Protein AF-A0A455UH37-F1 (afdb_monomer_lite)

Radius of gyration: 13.4 Å; chains: 1; bounding box: 27×40×27 Å

Structure (mmCIF, N/CA/C/O backbone):
data_AF-A0A455UH37-F1
#
_entry.id   AF-A0A455UH37-F1
#
loop_
_atom_site.group_PDB
_atom_site.id
_atom_site.type_symbol
_atom_site.label_atom_id
_atom_site.label_alt_id
_atom_site.label_comp_id
_atom_site.label_asym_id
_atom_site.label_entity_id
_atom_site.label_seq_id
_atom_site.pdbx_PDB_ins_code
_atom_site.Cartn_x
_atom_site.Cartn_y
_atom_site.Cartn_z
_atom_site.occupancy
_atom_site.B_iso_or_equiv
_atom_site.auth_seq_id
_atom_site.auth_comp_id
_atom_site.auth_asym_id
_atom_site.auth_atom_id
_atom_site.pdbx_PDB_model_num
ATOM 1 N N . MET A 1 1 ? -12.693 4.431 -4.245 1.00 66.44 1 MET A N 1
ATOM 2 C CA . MET A 1 1 ? -11.463 4.049 -4.963 1.00 66.44 1 MET A CA 1
ATOM 3 C C . MET A 1 1 ? -11.642 2.659 -5.538 1.00 66.44 1 MET A C 1
ATOM 5 O O . MET A 1 1 ? -12.147 1.793 -4.834 1.00 66.44 1 MET A O 1
ATOM 9 N N . GLY A 1 2 ? -11.319 2.458 -6.815 1.00 84.44 2 GLY A N 1
ATOM 10 C CA . GLY A 1 2 ? -11.403 1.140 -7.460 1.00 84.44 2 GLY A CA 1
ATOM 11 C C . GLY A 1 2 ? -10.108 0.335 -7.311 1.00 84.44 2 GLY A C 1
ATOM 12 O O . GLY A 1 2 ? -9.039 0.912 -7.151 1.00 84.44 2 GLY A O 1
ATOM 13 N N . ALA A 1 3 ? -10.166 -0.993 -7.444 1.00 85.19 3 ALA A N 1
ATOM 14 C CA . ALA A 1 3 ? -8.989 -1.862 -7.298 1.00 85.19 3 ALA A CA 1
ATOM 15 C C . ALA A 1 3 ? -7.825 -1.489 -8.242 1.00 85.19 3 ALA A C 1
ATOM 17 O O . ALA A 1 3 ? -6.667 -1.480 -7.845 1.00 85.19 3 ALA A O 1
ATOM 18 N N . ARG A 1 4 ? -8.138 -1.089 -9.482 1.00 88.00 4 ARG A N 1
ATOM 19 C CA . ARG A 1 4 ? -7.147 -0.614 -10.467 1.00 88.00 4 ARG A CA 1
ATOM 20 C C . ARG A 1 4 ? -6.472 0.700 -10.073 1.00 88.00 4 ARG A C 1
ATOM 22 O O . ARG A 1 4 ? -5.318 0.920 -10.417 1.00 88.00 4 ARG A O 1
ATOM 29 N N . GLU A 1 5 ? -7.198 1.570 -9.384 1.00 88.88 5 GLU A N 1
ATOM 30 C CA . GLU A 1 5 ? -6.677 2.850 -8.908 1.00 88.88 5 GLU A CA 1
ATOM 31 C C . GLU A 1 5 ? -5.710 2.618 -7.748 1.00 88.88 5 GLU A C 1
ATOM 33 O O . GLU A 1 5 ? -4.584 3.098 -7.790 1.00 88.88 5 GLU A O 1
ATOM 38 N N . VAL A 1 6 ? -6.095 1.785 -6.776 1.00 86.62 6 VAL A N 1
ATOM 39 C CA . VAL A 1 6 ? -5.213 1.388 -5.667 1.00 86.62 6 VAL A CA 1
ATOM 40 C C . VAL A 1 6 ? -3.969 0.663 -6.188 1.00 86.62 6 VAL A C 1
ATOM 42 O O . VAL A 1 6 ? -2.871 0.982 -5.749 1.00 86.62 6 VAL A O 1
ATOM 45 N N . PHE A 1 7 ? -4.108 -0.216 -7.185 1.00 88.38 7 PHE A N 1
ATOM 46 C CA . PHE A 1 7 ? -2.973 -0.854 -7.858 1.00 88.38 7 PHE A CA 1
ATOM 47 C C . PHE A 1 7 ? -2.030 0.164 -8.502 1.00 88.38 7 PHE A C 1
ATOM 49 O O . PHE A 1 7 ? -0.817 0.096 -8.316 1.00 88.38 7 PHE A O 1
ATOM 56 N N . TRP A 1 8 ? -2.571 1.137 -9.241 1.00 90.06 8 TRP A N 1
ATOM 57 C CA . TRP A 1 8 ? -1.749 2.166 -9.871 1.00 90.06 8 TRP A CA 1
ATOM 58 C C . TRP A 1 8 ? -0.993 2.992 -8.827 1.00 90.06 8 TRP A C 1
ATOM 60 O O . TRP A 1 8 ? 0.200 3.248 -9.002 1.00 90.06 8 TRP A O 1
ATOM 70 N N . LEU A 1 9 ? -1.657 3.346 -7.724 1.00 88.38 9 LEU A N 1
ATOM 71 C CA . LEU A 1 9 ? -1.040 4.070 -6.618 1.00 88.38 9 LEU A CA 1
ATOM 72 C C . LEU A 1 9 ? 0.004 3.202 -5.893 1.00 88.38 9 LEU A C 1
ATOM 74 O O . LEU A 1 9 ? 1.068 3.711 -5.574 1.00 88.38 9 LEU A O 1
ATOM 78 N N . ALA A 1 10 ? -0.233 1.906 -5.669 1.00 86.94 10 ALA A N 1
ATOM 79 C CA . ALA A 1 10 ? 0.738 0.994 -5.049 1.00 86.94 10 ALA A CA 1
ATOM 80 C C . ALA A 1 10 ? 1.968 0.765 -5.945 1.00 86.94 10 ALA A C 1
ATOM 82 O O . ALA A 1 10 ? 3.103 0.724 -5.468 1.00 86.94 10 ALA A O 1
ATOM 83 N N . LYS A 1 11 ? 1.765 0.689 -7.264 1.00 86.81 11 LYS A N 1
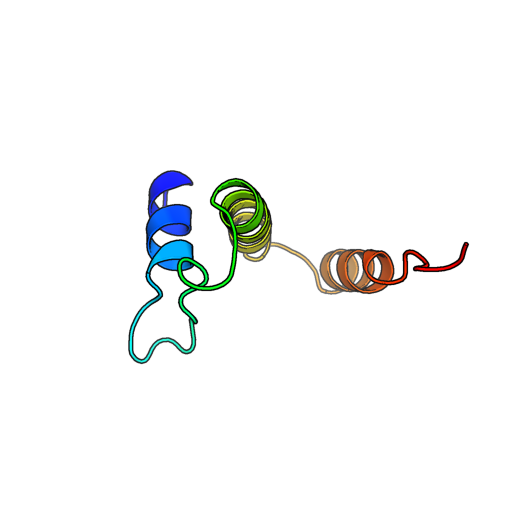ATOM 84 C CA . LYS A 1 11 ? 2.843 0.535 -8.245 1.00 86.81 11 LYS A CA 1
ATOM 85 C C . LYS A 1 11 ? 3.736 1.775 -8.325 1.00 86.81 11 LYS A C 1
ATOM 87 O O . LYS A 1 11 ? 4.956 1.638 -8.348 1.00 86.81 11 LYS A O 1
ATOM 92 N N . HIS A 1 12 ? 3.151 2.973 -8.347 1.00 88.31 12 HIS A N 1
ATOM 93 C CA . HIS A 1 12 ? 3.892 4.225 -8.577 1.00 88.31 12 HIS A CA 1
ATOM 94 C C . HIS A 1 12 ? 4.196 5.022 -7.301 1.00 88.31 12 HIS A C 1
ATOM 96 O O . HIS A 1 12 ? 5.045 5.913 -7.324 1.00 88.31 12 HIS A O 1
ATOM 102 N N . GLY A 1 13 ? 3.534 4.699 -6.192 1.00 84.12 13 GLY A N 1
ATOM 103 C CA . GLY A 1 13 ? 3.564 5.470 -4.954 1.00 84.12 13 GLY A CA 1
ATOM 104 C C . GLY A 1 13 ? 2.857 6.822 -5.080 1.00 84.12 13 GLY A C 1
ATOM 105 O O . GLY A 1 13 ? 2.466 7.270 -6.160 1.00 84.12 13 GLY A O 1
ATOM 106 N N . ILE A 1 14 ? 2.723 7.518 -3.950 1.00 81.31 14 ILE A N 1
ATOM 107 C CA . ILE A 1 14 ? 2.262 8.911 -3.917 1.00 81.31 14 ILE A CA 1
ATOM 108 C C . ILE A 1 14 ? 3.271 9.715 -3.105 1.00 81.31 14 ILE A C 1
ATOM 110 O O . ILE A 1 14 ? 3.427 9.515 -1.895 1.00 81.31 14 ILE A O 1
ATOM 114 N N . ARG A 1 15 ? 3.949 10.662 -3.760 1.00 75.00 15 ARG A N 1
ATOM 115 C CA . ARG A 1 15 ? 4.914 11.552 -3.098 1.00 75.00 15 ARG A CA 1
ATOM 116 C C . ARG A 1 15 ? 4.240 12.295 -1.939 1.00 75.00 15 ARG A C 1
ATOM 118 O O . ARG A 1 15 ? 3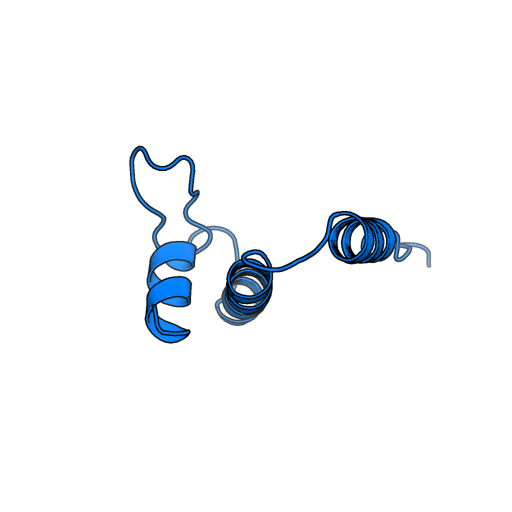.148 12.824 -2.098 1.00 75.00 15 ARG A O 1
ATOM 125 N N . MET A 1 16 ? 4.927 12.352 -0.796 1.00 74.06 16 MET A N 1
ATOM 126 C CA . MET A 1 16 ? 4.477 12.989 0.457 1.00 74.06 16 MET A CA 1
ATOM 127 C C . MET A 1 16 ? 3.290 12.334 1.189 1.00 74.06 16 MET A C 1
ATOM 129 O O . MET A 1 16 ? 2.828 12.886 2.179 1.00 74.06 16 MET A O 1
ATOM 133 N N . SER A 1 17 ? 2.829 11.150 0.778 1.00 72.81 17 SER A N 1
ATOM 134 C CA . SER A 1 17 ? 1.760 10.420 1.492 1.00 72.81 17 SER A CA 1
ATOM 135 C C . SER A 1 17 ? 2.268 9.365 2.486 1.00 72.81 17 SER A C 1
ATOM 137 O O . SER A 1 17 ? 1.473 8.700 3.140 1.00 72.81 17 SER A O 1
ATOM 139 N N . GLY A 1 18 ? 3.587 9.146 2.543 1.00 73.75 18 GLY A N 1
ATOM 140 C CA . GLY A 1 18 ? 4.178 7.979 3.208 1.00 73.75 18 GLY A CA 1
ATOM 141 C C . GLY A 1 18 ? 4.021 6.669 2.423 1.00 73.75 18 GLY A C 1
ATOM 142 O O . GLY A 1 18 ? 4.580 5.662 2.838 1.00 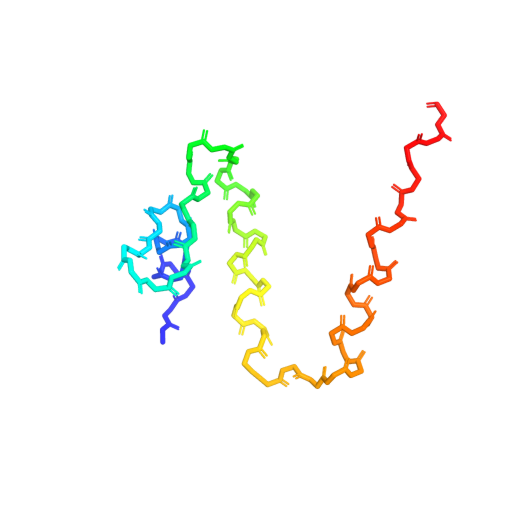73.75 18 GLY A O 1
ATOM 143 N N . MET A 1 19 ? 3.319 6.675 1.282 1.00 78.38 19 MET A N 1
ATOM 144 C CA . MET A 1 19 ? 3.077 5.485 0.470 1.00 78.38 19 MET A CA 1
ATOM 145 C C . MET A 1 19 ? 4.238 5.223 -0.510 1.00 78.38 19 MET A C 1
ATOM 147 O O . MET A 1 19 ? 4.435 6.015 -1.443 1.00 78.38 19 MET A O 1
ATOM 151 N N . PRO A 1 20 ? 5.020 4.14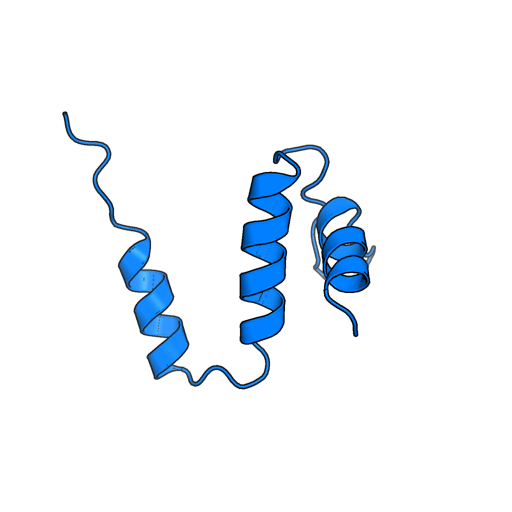3 -0.314 1.00 75.00 20 PRO A N 1
ATOM 152 C CA . PRO A 1 20 ? 6.142 3.802 -1.183 1.00 75.00 20 PRO A CA 1
ATOM 153 C C . PRO A 1 20 ? 5.666 3.298 -2.553 1.00 75.00 20 PRO A C 1
ATOM 155 O O . PRO A 1 20 ? 4.530 2.856 -2.715 1.00 75.00 20 PRO A O 1
ATOM 158 N N . ALA A 1 21 ? 6.554 3.369 -3.546 1.00 85.12 21 ALA A N 1
ATOM 159 C CA . ALA A 1 21 ? 6.336 2.778 -4.861 1.00 85.12 21 ALA A CA 1
ATOM 160 C C . ALA A 1 21 ? 6.872 1.341 -4.872 1.00 85.12 21 ALA A C 1
ATOM 162 O O . ALA A 1 21 ? 8.075 1.141 -4.702 1.00 85.12 21 ALA A O 1
ATOM 163 N N . PHE A 1 22 ? 6.001 0.356 -5.094 1.00 84.00 22 PHE A N 1
ATOM 164 C CA . PHE A 1 22 ? 6.389 -1.060 -5.140 1.00 84.00 22 PHE A CA 1
ATOM 165 C C . PHE A 1 22 ? 6.739 -1.553 -6.549 1.00 84.00 22 PHE A C 1
ATOM 167 O O . PHE A 1 22 ? 7.396 -2.577 -6.688 1.00 84.00 22 PHE A O 1
ATOM 174 N N . GLY A 1 23 ? 6.385 -0.800 -7.595 1.00 82.12 23 GLY A N 1
ATOM 175 C CA . GLY A 1 23 ? 6.689 -1.130 -8.993 1.00 82.12 23 GLY A CA 1
ATOM 176 C C . GLY A 1 23 ? 8.162 -1.429 -9.315 1.00 82.12 23 GLY A C 1
ATOM 177 O O . GLY A 1 23 ? 8.410 -2.300 -10.141 1.00 82.12 23 GLY A O 1
ATOM 178 N N . PRO A 1 24 ? 9.151 -0.741 -8.711 1.00 82.56 24 PRO A N 1
ATOM 179 C CA . PRO A 1 24 ? 10.566 -1.029 -8.961 1.00 82.56 24 PRO A CA 1
ATOM 180 C C . PRO A 1 24 ? 11.102 -2.282 -8.257 1.00 82.56 24 PRO A C 1
ATOM 182 O O . PRO A 1 24 ? 12.189 -2.738 -8.601 1.00 82.56 24 PRO A O 1
ATOM 185 N N . THR A 1 25 ? 10.403 -2.789 -7.238 1.00 82.19 25 THR A N 1
ATOM 186 C CA . THR A 1 25 ? 10.910 -3.844 -6.342 1.00 82.19 25 THR A CA 1
ATOM 187 C C . THR A 1 25 ? 10.079 -5.122 -6.360 1.00 82.19 25 THR A C 1
ATOM 189 O O . THR A 1 25 ? 10.601 -6.159 -5.973 1.00 82.19 25 THR A O 1
ATOM 192 N N . HIS A 1 26 ? 8.825 -5.060 -6.809 1.00 85.25 26 HIS A N 1
ATOM 193 C CA . HIS A 1 26 ? 7.869 -6.166 -6.789 1.00 85.25 26 HIS A CA 1
ATOM 194 C C . HIS A 1 26 ? 7.233 -6.368 -8.167 1.00 85.25 26 HIS A C 1
ATOM 196 O O . HIS A 1 26 ? 7.074 -5.427 -8.949 1.00 85.25 26 HIS A O 1
ATOM 202 N N . SER A 1 27 ? 6.833 -7.605 -8.442 1.00 89.94 27 SER A N 1
ATOM 203 C CA . SER A 1 27 ? 6.099 -7.989 -9.649 1.00 89.94 27 SER A CA 1
ATOM 204 C C . SER A 1 27 ? 4.650 -7.493 -9.598 1.00 89.94 27 SER A C 1
ATOM 206 O O . SER A 1 27 ? 4.104 -7.237 -8.525 1.00 89.94 27 SER A O 1
ATOM 208 N N . ASP A 1 28 ? 3.977 -7.406 -10.748 1.00 87.12 28 ASP A N 1
ATOM 209 C CA . ASP A 1 28 ? 2.578 -6.954 -10.799 1.00 87.12 28 ASP A CA 1
ATOM 210 C C . ASP A 1 28 ? 1.636 -7.836 -9.951 1.00 87.12 28 ASP A C 1
ATOM 212 O O . ASP A 1 28 ? 0.732 -7.307 -9.306 1.00 87.12 28 ASP A O 1
ATOM 216 N N . ASP A 1 29 ? 1.876 -9.149 -9.870 1.00 88.50 29 ASP A N 1
ATOM 217 C CA . ASP A 1 29 ? 1.116 -10.068 -9.008 1.00 88.50 29 ASP A CA 1
ATOM 218 C C . ASP A 1 29 ? 1.291 -9.765 -7.509 1.00 88.50 29 ASP A C 1
ATOM 220 O O . ASP A 1 29 ? 0.329 -9.763 -6.738 1.00 88.50 29 ASP A O 1
ATOM 224 N N . GLU A 1 30 ? 2.510 -9.435 -7.084 1.00 87.19 30 GLU A N 1
ATOM 225 C CA . GLU A 1 30 ? 2.804 -9.052 -5.699 1.00 87.19 30 GLU A CA 1
ATOM 226 C C . GLU A 1 30 ? 2.158 -7.704 -5.354 1.00 87.19 30 GLU A C 1
ATOM 228 O O . GLU A 1 30 ? 1.579 -7.532 -4.280 1.00 87.19 30 GLU A O 1
ATOM 233 N N . ILE A 1 31 ? 2.164 -6.759 -6.297 1.00 88.50 31 ILE A N 1
ATOM 234 C CA . ILE A 1 31 ? 1.492 -5.463 -6.144 1.00 88.50 31 ILE A CA 1
ATOM 235 C C . ILE A 1 31 ? -0.030 -5.646 -6.063 1.00 88.50 31 ILE A C 1
ATOM 237 O O . ILE A 1 31 ? -0.698 -4.923 -5.318 1.00 88.50 31 ILE A O 1
ATOM 241 N N . TRP A 1 32 ? -0.600 -6.630 -6.764 1.00 89.62 32 TRP A N 1
ATOM 242 C CA . TRP A 1 32 ? -2.008 -7.005 -6.613 1.00 89.62 32 TRP A CA 1
ATOM 243 C C . TRP A 1 32 ? -2.328 -7.575 -5.227 1.00 89.62 32 TRP A C 1
ATOM 245 O O . TRP A 1 32 ? -3.366 -7.215 -4.665 1.00 89.62 32 TRP A O 1
ATOM 255 N N . ASN A 1 33 ? -1.434 -8.370 -4.633 1.00 88.12 33 ASN A N 1
ATOM 256 C CA . ASN A 1 33 ? -1.594 -8.845 -3.253 1.00 88.12 33 ASN A CA 1
ATOM 257 C C . ASN A 1 33 ? -1.585 -7.680 -2.251 1.00 88.12 33 ASN A C 1
ATOM 259 O O . ASN A 1 33 ? -2.474 -7.583 -1.402 1.00 88.12 33 ASN A O 1
ATOM 263 N N . ILE A 1 34 ? -0.649 -6.736 -2.405 1.00 85.88 34 ILE A N 1
ATOM 264 C CA . ILE A 1 34 ? -0.603 -5.508 -1.592 1.00 85.88 34 ILE A CA 1
ATOM 265 C C . ILE A 1 34 ? -1.886 -4.686 -1.787 1.00 85.88 34 ILE A C 1
ATOM 267 O O . ILE A 1 34 ? -2.475 -4.201 -0.824 1.00 85.88 34 ILE A O 1
ATOM 271 N N . THR A 1 35 ? -2.366 -4.563 -3.025 1.00 88.75 35 THR A N 1
ATOM 272 C CA . THR A 1 35 ? -3.604 -3.843 -3.361 1.00 88.75 35 THR A CA 1
ATOM 273 C C . THR A 1 35 ? -4.818 -4.447 -2.658 1.00 88.75 35 THR A C 1
ATOM 275 O O . THR A 1 35 ? -5.631 -3.714 -2.094 1.00 88.75 35 THR A O 1
ATOM 278 N N . ALA A 1 36 ? -4.941 -5.776 -2.666 1.00 87.50 36 ALA A N 1
ATOM 279 C CA . ALA A 1 36 ? -6.023 -6.482 -1.989 1.00 87.50 36 ALA A CA 1
ATOM 280 C C . ALA A 1 36 ? -5.984 -6.252 -0.470 1.00 87.50 36 ALA A C 1
ATOM 282 O O . ALA A 1 36 ? -7.023 -5.976 0.133 1.00 87.50 36 ALA A O 1
ATOM 283 N N . PHE A 1 37 ? -4.789 -6.279 0.126 1.00 84.00 37 PHE A N 1
ATOM 284 C CA . PHE A 1 37 ? -4.591 -5.979 1.542 1.00 84.00 37 PHE A CA 1
ATOM 285 C C . PHE A 1 37 ? -4.980 -4.534 1.885 1.00 84.00 37 PHE A C 1
ATOM 287 O O . PHE A 1 37 ? -5.813 -4.309 2.762 1.00 84.00 37 PHE A O 1
ATOM 294 N N . VAL A 1 38 ? -4.469 -3.549 1.138 1.00 83.31 38 VAL A N 1
ATOM 295 C CA . VAL A 1 38 ? -4.768 -2.121 1.345 1.00 83.31 38 VAL A CA 1
ATOM 296 C C . VAL A 1 38 ? -6.258 -1.818 1.188 1.00 83.31 38 VAL A C 1
ATOM 298 O O . VAL A 1 38 ? -6.795 -0.994 1.923 1.00 83.31 38 VAL A O 1
ATOM 301 N N . MET A 1 39 ? -6.956 -2.498 0.275 1.00 84.19 39 MET A N 1
ATOM 302 C CA . MET A 1 39 ? -8.409 -2.360 0.148 1.00 84.19 39 MET A CA 1
ATOM 303 C C . MET A 1 39 ? -9.184 -2.960 1.325 1.00 84.19 39 MET A C 1
ATOM 305 O O . MET A 1 39 ? -10.295 -2.507 1.594 1.00 84.19 39 MET A O 1
ATOM 309 N N . ARG A 1 40 ? -8.630 -3.961 2.020 1.00 82.56 40 ARG A N 1
ATOM 310 C CA . ARG A 1 40 ? -9.279 -4.609 3.169 1.00 82.56 40 ARG A CA 1
ATOM 311 C C . ARG A 1 40 ? -8.984 -3.915 4.501 1.00 82.56 40 ARG A C 1
ATOM 313 O O . ARG A 1 40 ? -9.794 -4.050 5.414 1.00 82.56 40 ARG A O 1
ATOM 320 N N . LEU A 1 41 ? -7.884 -3.161 4.592 1.00 81.94 41 LEU A N 1
ATOM 321 C CA . LEU A 1 41 ? -7.508 -2.356 5.763 1.00 81.94 41 LEU A CA 1
ATOM 322 C C . LEU A 1 41 ? -8.609 -1.400 6.267 1.00 81.94 41 LEU A C 1
ATOM 324 O O . LEU A 1 41 ? -8.871 -1.405 7.469 1.00 81.94 41 LEU A O 1
ATOM 328 N N . PRO A 1 42 ? -9.268 -0.569 5.431 1.00 77.75 42 PRO A N 1
ATOM 329 C CA . PRO A 1 42 ? -10.348 0.294 5.899 1.00 77.75 42 PRO A CA 1
ATOM 330 C C . PRO A 1 42 ? -11.562 -0.554 6.302 1.00 77.75 42 PRO A C 1
ATOM 332 O O . PRO A 1 42 ? -12.335 -1.002 5.459 1.00 77.75 42 PRO A O 1
ATOM 335 N N . GLY A 1 43 ? -11.717 -0.773 7.607 1.00 70.25 43 GLY A N 1
ATOM 336 C CA . GLY A 1 43 ? -12.746 -1.641 8.187 1.00 70.25 43 GLY A CA 1
ATOM 337 C C . GLY A 1 43 ? -12.208 -2.952 8.760 1.00 70.25 43 GLY A C 1
ATOM 338 O O . GLY A 1 43 ? -13.000 -3.746 9.258 1.00 70.25 43 GLY A O 1
ATOM 339 N N . MET A 1 44 ? -10.892 -3.171 8.705 1.00 78.88 44 MET A N 1
ATOM 340 C CA . MET A 1 44 ? -10.234 -4.235 9.450 1.00 78.88 44 MET A CA 1
ATOM 341 C C . MET A 1 44 ? -10.195 -3.864 10.933 1.00 78.88 44 MET A C 1
ATOM 343 O O . MET A 1 44 ? -9.765 -2.764 11.288 1.00 78.88 44 MET A O 1
ATOM 347 N N . THR A 1 45 ? -10.670 -4.756 11.797 1.00 78.06 45 THR A N 1
ATOM 348 C CA . THR A 1 45 ? -10.497 -4.591 13.246 1.00 78.06 45 THR A CA 1
ATOM 349 C C . THR A 1 45 ? -9.055 -4.918 13.640 1.00 78.06 45 THR A C 1
ATOM 351 O O . THR A 1 45 ? -8.345 -5.610 12.912 1.00 78.06 45 THR A O 1
ATOM 354 N N . GLU A 1 46 ? -8.603 -4.441 14.801 1.00 76.38 46 GLU A N 1
ATOM 355 C CA . GLU A 1 46 ? -7.262 -4.765 15.320 1.00 76.38 46 GLU A CA 1
ATOM 356 C C . GLU A 1 46 ? -7.028 -6.285 15.419 1.00 76.38 46 GLU A C 1
ATOM 358 O O . GLU A 1 46 ? -5.933 -6.763 15.133 1.00 76.38 46 GLU A O 1
ATOM 363 N N . ASP A 1 47 ? -8.079 -7.044 15.741 1.00 75.12 47 ASP A N 1
ATOM 364 C CA . ASP A 1 47 ? -8.063 -8.510 15.825 1.00 75.12 47 ASP A CA 1
ATOM 365 C C . ASP A 1 47 ? -7.852 -9.167 14.447 1.00 75.12 47 ASP A C 1
ATOM 367 O O . ASP A 1 47 ? -7.002 -10.045 14.283 1.00 75.12 47 ASP A O 1
ATOM 371 N N . GLU A 1 48 ? -8.550 -8.672 13.414 1.00 73.94 48 GLU A N 1
ATOM 372 C CA . GLU A 1 48 ? -8.331 -9.113 12.035 1.00 73.94 48 GLU A CA 1
ATOM 373 C C . GLU A 1 48 ? -6.900 -8.771 11.579 1.00 73.94 48 GLU A C 1
ATOM 375 O O . GLU A 1 48 ? -6.240 -9.625 10.992 1.00 73.94 48 GLU A O 1
ATOM 380 N N . TYR A 1 49 ? -6.373 -7.585 11.902 1.00 75.56 49 TYR A N 1
ATOM 381 C CA . TYR A 1 49 ? -5.000 -7.187 11.553 1.00 75.56 49 TYR A CA 1
ATOM 382 C C . TYR A 1 49 ? -3.938 -8.081 12.217 1.00 75.56 49 TYR A C 1
ATOM 384 O O . TYR A 1 49 ? -3.021 -8.553 11.541 1.00 75.56 49 TYR A O 1
ATOM 392 N N . ALA A 1 50 ? -4.095 -8.394 13.508 1.00 74.88 50 ALA A N 1
ATOM 393 C CA . ALA A 1 50 ? -3.194 -9.286 14.246 1.00 74.88 50 ALA A CA 1
ATOM 394 C C . ALA A 1 50 ? -3.154 -10.713 13.656 1.00 74.88 50 ALA A C 1
ATOM 396 O O . ALA A 1 50 ? -2.118 -11.392 13.675 1.00 74.88 50 ALA A O 1
ATOM 397 N N . SER A 1 51 ? -4.269 -11.167 13.072 1.00 71.19 51 SER A N 1
ATOM 398 C CA . SER A 1 51 ? -4.327 -12.452 12.367 1.00 71.19 51 SER A CA 1
ATOM 399 C C . SER A 1 51 ? -3.509 -12.457 11.065 1.00 71.19 51 SER A C 1
ATOM 401 O O . SER A 1 51 ? -2.901 -13.477 10.734 1.00 71.19 51 SER A O 1
ATOM 403 N N . PHE A 1 52 ? -3.402 -11.314 10.370 1.00 66.56 52 PHE A N 1
ATOM 404 C CA . PHE A 1 52 ? -2.527 -11.166 9.199 1.00 66.56 52 PHE A CA 1
ATOM 405 C C . PHE A 1 52 ? -1.045 -11.103 9.589 1.00 66.56 52 PHE A C 1
ATOM 407 O O . PHE A 1 52 ? -0.224 -11.700 8.894 1.00 66.56 52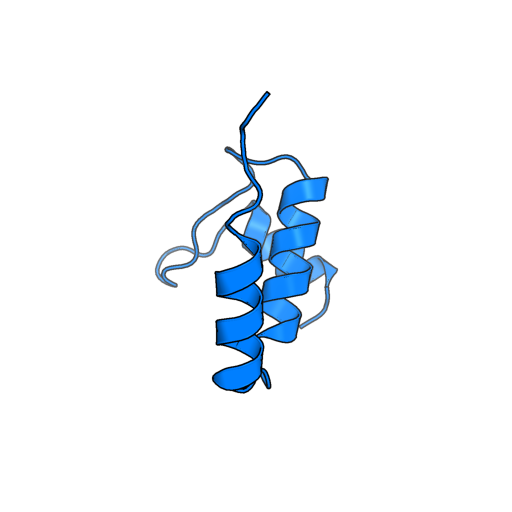 PHE A O 1
ATOM 414 N N . GLU A 1 53 ? -0.692 -10.461 10.712 1.00 62.03 53 GLU A N 1
ATOM 415 C CA . GLU A 1 53 ? 0.689 -10.470 11.234 1.00 62.03 53 GLU A CA 1
ATOM 416 C C . GLU A 1 53 ? 1.181 -11.898 11.499 1.00 62.03 53 GLU A C 1
ATOM 418 O O . GLU A 1 53 ? 2.292 -12.268 11.104 1.00 62.03 53 GLU A O 1
ATOM 423 N N . THR A 1 54 ? 0.321 -12.733 12.085 1.00 53.06 54 THR A N 1
ATOM 424 C CA . THR A 1 54 ? 0.650 -14.122 12.440 1.00 53.06 54 THR A CA 1
ATOM 425 C C . THR A 1 54 ? 0.852 -15.026 11.209 1.00 53.06 54 THR A C 1
ATOM 427 O O . THR A 1 54 ? 1.552 -16.035 11.293 1.00 53.06 54 THR A O 1
ATOM 430 N N . GLY A 1 55 ? 0.338 -14.643 10.033 1.00 50.84 55 GLY A N 1
ATOM 431 C CA . GLY A 1 55 ? 0.563 -15.347 8.762 1.00 50.84 55 GLY A CA 1
ATOM 432 C C . GLY A 1 55 ? 1.973 -15.195 8.169 1.00 50.84 55 GLY A C 1
ATOM 433 O O . GLY A 1 55 ? 2.329 -15.928 7.248 1.00 50.84 55 GLY A O 1
ATOM 434 N N . SER A 1 56 ? 2.801 -14.292 8.708 1.00 47.97 56 SER A N 1
ATOM 435 C CA . SER A 1 56 ? 4.157 -13.991 8.202 1.00 47.97 56 SER A CA 1
ATOM 436 C C . SER A 1 56 ? 5.249 -14.919 8.756 1.00 47.97 56 SER A C 1
ATOM 438 O O . SER A 1 56 ? 6.430 -14.711 8.492 1.00 47.97 56 SER A O 1
ATOM 440 N N . SER A 1 57 ? 4.866 -15.942 9.525 1.00 46.03 57 SER A N 1
ATOM 441 C CA . SER A 1 57 ? 5.769 -16.959 10.080 1.00 46.03 57 SER A CA 1
ATOM 442 C C . SER A 1 57 ? 5.587 -18.304 9.371 1.00 46.03 57 SER A C 1
ATOM 444 O O . SER A 1 57 ? 5.453 -19.335 10.018 1.00 46.03 57 SER A O 1
ATOM 446 N N . THR A 1 58 ? 5.554 -18.318 8.036 1.00 48.16 58 THR A N 1
ATOM 447 C CA . THR A 1 58 ? 5.804 -19.562 7.290 1.00 48.16 58 THR A CA 1
ATOM 448 C C . THR A 1 58 ? 7.291 -19.625 6.968 1.00 48.16 58 THR A C 1
ATOM 450 O O . THR A 1 58 ? 7.766 -19.079 5.975 1.00 48.16 58 THR A O 1
ATOM 453 N N . ASP A 1 59 ? 8.022 -20.180 7.933 1.00 45.97 59 ASP A N 1
ATOM 454 C CA . ASP A 1 59 ? 9.049 -21.201 7.731 1.00 45.97 59 ASP A CA 1
ATOM 455 C C . ASP A 1 59 ? 9.721 -21.216 6.341 1.00 45.97 59 ASP A C 1
ATOM 457 O O . ASP A 1 59 ? 9.213 -21.789 5.380 1.00 45.97 59 ASP A O 1
ATOM 461 N N . HIS A 1 60 ? 10.903 -20.602 6.248 1.00 44.84 60 HIS A N 1
ATOM 462 C CA . HIS A 1 60 ? 11.900 -20.965 5.237 1.00 44.84 60 HIS A CA 1
ATOM 463 C C . HIS A 1 60 ? 12.805 -22.048 5.839 1.00 44.84 60 HIS A C 1
ATOM 465 O O . HIS A 1 60 ? 13.963 -21.785 6.169 1.00 44.84 60 HIS A O 1
ATOM 471 N N . GLY A 1 61 ? 12.247 -23.241 6.054 1.00 48.22 61 GLY A N 1
ATOM 472 C CA . GLY A 1 61 ? 12.916 -24.348 6.723 1.00 48.22 61 GLY A CA 1
ATOM 473 C C . GLY A 1 61 ? 12.690 -25.699 6.050 1.00 48.22 61 GLY A C 1
ATOM 474 O O . GLY A 1 61 ? 12.062 -26.561 6.650 1.00 48.22 61 GLY A O 1
ATOM 475 N N . HIS A 1 62 ? 13.268 -25.916 4.859 1.00 40.12 62 HIS A N 1
ATOM 476 C CA . HIS A 1 62 ? 13.931 -27.182 4.485 1.00 40.12 62 HIS A CA 1
ATOM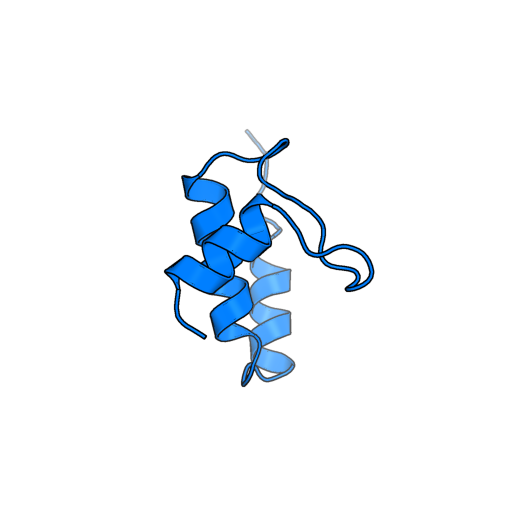 477 C C . HIS A 1 62 ? 14.782 -27.032 3.215 1.00 40.12 62 HIS A C 1
ATOM 479 O O . HIS A 1 62 ? 14.236 -26.582 2.182 1.00 40.12 62 HIS A O 1
#

Foldseek 3Di:
DDLVVLLVCCQCPDPPPPRDHCVVPDDSVVSSVVSVVVVPPVPQDPVNVVVVVVVVPPDPDD

InterPro domains:
  IPR009056 Cytochrome c-like domain [PF13442] (4-38)
  IPR036909 Cytochrome c-like domain superfamily [G3DSA:1.10.760.10] (2-49)
  IPR036909 Cytochrome c-like domain superfamily [SSF46626] (6-50)

Secondary structure (DSSP, 8-state):
--HHHHHHHHHH-BTTTTB---TTTS-HHHHHHHHHHHHHSTT--HHHHHHHHHTT------

pLDDT: mean 76.57, std 13.72, range [40.12, 90.06]

Sequence (62 aa):
MGAREVFWLAKHGIRMSGMPAFGPTHSDDEIWNITAFVMRLPGMTEDEYASFETGSSTDHGH

Organism: NCBI:txid115553